Protein AF-X0Z827-F1 (afdb_monomer)

Solvent-accessible surface area (backbone atoms only — not comparable to full-atom values): 6590 Å² total; per-residue (Å²): 111,68,68,62,52,49,37,68,73,44,45,94,75,48,80,57,46,68,51,66,68,37,52,84,89,44,48,65,54,41,63,70,49,48,51,53,52,35,45,76,68,76,35,46,71,81,48,78,36,68,59,48,59,75,82,73,36,48,31,45,48,56,50,28,63,78,66,75,49,82,85,88,65,68,76,91,52,32,81,43,72,42,73,34,78,71,90,81,93,66,62,77,76,64,49,58,66,55,61,74,73,54,77,72,65,91

Sequence (106 aa):
DEILFIKKQLKEHFLGVIINIIPRDEIEYIDENIIPYLNKNDIPVFGTVIENKLLSSISVKDLSTNLNGEVLCAHDFVDELVEAFMVGAMGQEQALRFFRRVANKI

Radius of gyration: 20.23 Å; Cα contacts (8 Å, |Δi|>4): 94; chains: 1; bounding box: 46×29×52 Å

Nearest PDB structures (foldseek):
  1usg-assembly1_A  TM=4.045E-01  e=3.597E+00  Escherichia coli

Mean predicted aligned error: 8.77 Å

Foldseek 3Di:
DVLVVVCVVCPVNQPADEAEAAEPVCPVVCVPPVCVVCVVVVHHHPYYYYDDLQVVWDFLQVVCVVVVHDDPDPPVRRRPTQSAEDDDPDDDVVVVVVVVPDDRYD

pLDDT: mean 85.74, std 12.43, range [55.97, 96.94]

Secondary structure (DSSP, 8-state):
-HHHHHHHHHGGG---EEEEEE-GGGHHHIIIIIHHHHHHTT--EEEEEE--TTTT-EEHHHHHHHHT----S-GGGTTSEESB-----S-HHHHHHHHTT-SSB-

InterPro domains:
  IPR028979 HPr(Ser) kinase/phosphorylase-like, N-terminal domain superfamily [G3DSA:3.40.1390.20] (51-106)

Organism: NCBI:txid412755

Structure (mmCIF, N/CA/C/O backbone):
data_AF-X0Z827-F1
#
_entry.id   AF-X0Z827-F1
#
loop_
_atom_site.group_PDB
_atom_site.id
_atom_site.type_symbol
_atom_site.label_atom_id
_atom_site.label_alt_id
_atom_site.label_comp_id
_atom_site.label_asym_id
_atom_site.label_entity_id
_atom_site.label_seq_id
_atom_site.pdbx_PDB_ins_code
_atom_site.Cartn_x
_atom_site.Cartn_y
_atom_site.Cartn_z
_atom_site.occupancy
_atom_site.B_iso_or_equiv
_atom_site.auth_seq_id
_atom_site.auth_comp_id
_atom_site.auth_asym_id
_atom_site.auth_atom_id
_atom_site.pdbx_PDB_model_num
ATOM 1 N N . ASP A 1 1 ? 1.345 4.317 14.920 1.00 78.38 1 ASP A N 1
ATOM 2 C CA . ASP A 1 1 ? 0.921 5.432 15.800 1.00 78.38 1 ASP A CA 1
ATOM 3 C C . ASP A 1 1 ? -0.056 6.422 15.181 1.00 78.38 1 ASP A C 1
ATOM 5 O O . ASP A 1 1 ? -1.002 6.802 15.865 1.00 78.38 1 ASP A O 1
ATOM 9 N N . GLU A 1 2 ? 0.099 6.817 13.914 1.00 90.94 2 GLU A N 1
ATOM 10 C CA . GLU A 1 2 ? -0.792 7.804 13.272 1.00 90.94 2 GLU A CA 1
ATOM 11 C C . GLU A 1 2 ? -2.281 7.442 13.356 1.00 90.94 2 GLU A C 1
ATOM 13 O O . GLU A 1 2 ? -3.100 8.289 13.703 1.00 90.94 2 GLU A O 1
ATOM 18 N N . ILE A 1 3 ? -2.635 6.169 13.145 1.00 92.62 3 ILE A N 1
ATOM 19 C CA . ILE A 1 3 ? -4.026 5.695 13.240 1.00 92.62 3 ILE A CA 1
ATOM 20 C C . ILE A 1 3 ? -4.612 5.952 14.638 1.00 92.62 3 ILE A C 1
ATOM 22 O O . ILE A 1 3 ? -5.744 6.417 14.767 1.00 92.62 3 ILE A O 1
ATOM 26 N N . LEU A 1 4 ? -3.837 5.709 15.701 1.00 92.19 4 LEU A N 1
ATOM 27 C CA . LEU A 1 4 ? -4.284 5.942 17.077 1.00 92.19 4 LEU A CA 1
ATOM 28 C C . LEU A 1 4 ? -4.434 7.442 17.361 1.00 92.19 4 LEU A C 1
ATOM 30 O O . LEU A 1 4 ? -5.348 7.847 18.082 1.00 92.19 4 LEU A O 1
ATOM 34 N N . PHE A 1 5 ? -3.551 8.271 16.800 1.00 94.00 5 PHE A N 1
ATOM 35 C CA . PHE A 1 5 ? -3.655 9.724 16.902 1.00 94.00 5 PHE A CA 1
ATOM 36 C C . PHE A 1 5 ? -4.912 10.248 16.193 1.00 94.00 5 PHE A C 1
ATOM 38 O O . PHE A 1 5 ? -5.693 10.982 16.800 1.00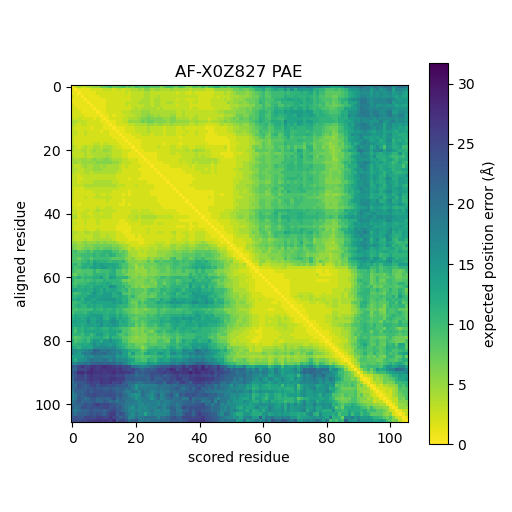 94.00 5 PHE A O 1
ATOM 45 N N . ILE A 1 6 ? -5.156 9.812 14.955 1.00 93.81 6 ILE A N 1
ATOM 46 C CA . ILE A 1 6 ? -6.345 10.168 14.168 1.00 93.81 6 ILE A CA 1
ATOM 47 C C . ILE A 1 6 ? -7.622 9.724 14.888 1.00 93.81 6 ILE A C 1
ATOM 49 O O . ILE A 1 6 ? -8.551 10.520 15.015 1.00 93.81 6 ILE A O 1
ATOM 53 N N . LYS A 1 7 ? -7.656 8.505 15.444 1.00 93.75 7 LYS A N 1
ATOM 54 C CA . LYS A 1 7 ? -8.789 8.028 16.252 1.00 93.75 7 LYS A CA 1
ATOM 55 C C . LYS A 1 7 ? -9.097 8.973 17.418 1.00 93.75 7 LYS A C 1
ATOM 57 O O . LYS A 1 7 ? -10.257 9.304 17.651 1.00 93.75 7 LYS A O 1
ATOM 62 N N . LYS A 1 8 ? -8.073 9.456 18.131 1.00 93.69 8 LYS A N 1
ATOM 63 C CA . LYS A 1 8 ? -8.255 10.425 19.230 1.00 93.69 8 LYS A CA 1
ATOM 64 C C . LYS A 1 8 ? -8.781 11.779 18.746 1.00 93.69 8 LYS A C 1
ATOM 66 O O . LYS A 1 8 ? -9.551 12.410 19.469 1.00 93.69 8 LYS A O 1
ATOM 71 N N . GLN A 1 9 ? -8.366 12.224 17.561 1.00 95.75 9 GLN A N 1
ATOM 72 C CA . GLN A 1 9 ? -8.822 13.485 16.967 1.00 95.75 9 GLN A CA 1
ATOM 73 C C . GLN A 1 9 ? -10.279 13.398 16.494 1.00 95.75 9 GLN A C 1
ATOM 75 O O . GLN A 1 9 ? -11.078 14.279 16.801 1.00 95.75 9 GLN A O 1
ATOM 80 N N . LEU A 1 10 ? -10.629 12.323 15.786 1.00 95.00 10 LEU A N 1
ATOM 81 C CA . LEU A 1 10 ? -11.932 12.154 15.142 1.00 95.00 10 LEU A CA 1
ATOM 82 C C . LEU A 1 10 ? -13.023 11.610 16.082 1.00 95.00 10 LEU A C 1
ATOM 84 O O . LEU A 1 10 ? -14.201 11.855 15.830 1.00 95.00 10 LEU A O 1
ATOM 88 N N . LYS A 1 11 ? -12.658 10.942 17.187 1.00 92.38 11 LYS A N 1
ATOM 89 C CA . LYS A 1 11 ? -13.587 10.430 18.216 1.00 92.38 11 LYS A CA 1
ATOM 90 C C . LYS A 1 11 ? -14.734 9.621 17.587 1.00 92.38 11 LYS A C 1
ATOM 92 O O . LYS A 1 11 ? -14.465 8.673 16.863 1.00 92.38 11 LYS A O 1
ATOM 97 N N . GLU A 1 12 ? -15.985 10.020 17.812 1.00 93.75 12 GLU A N 1
ATOM 98 C CA . GLU A 1 12 ? -17.198 9.380 17.278 1.00 93.75 12 GLU A CA 1
ATOM 99 C C . GLU A 1 12 ? -17.264 9.358 15.740 1.00 93.75 12 GLU A C 1
ATOM 101 O O . GLU A 1 12 ? -18.009 8.576 15.157 1.00 93.75 12 GLU A O 1
ATOM 106 N N . HIS A 1 13 ? -16.486 10.204 15.057 1.00 94.69 13 HIS A N 1
ATOM 107 C CA . HIS A 1 13 ? -16.404 10.221 13.593 1.00 94.69 13 HIS A CA 1
ATOM 108 C C . HIS A 1 13 ? -15.361 9.241 13.040 1.00 94.69 13 HIS A C 1
ATOM 110 O O . HIS A 1 13 ? -15.248 9.087 11.823 1.00 94.69 13 HIS A O 1
ATOM 116 N N . PHE A 1 14 ? -14.588 8.581 13.906 1.00 95.12 14 PHE A N 1
ATOM 117 C CA . PHE A 1 14 ? -13.660 7.537 13.500 1.00 95.12 14 PHE A CA 1
ATOM 118 C C . PHE A 1 14 ? -14.358 6.180 13.498 1.00 95.12 14 PHE A C 1
ATOM 120 O O . PHE A 1 14 ? -14.564 5.572 14.546 1.00 95.12 14 PHE A O 1
ATOM 127 N N . LEU A 1 15 ? -14.692 5.688 12.308 1.00 94.88 15 LEU A N 1
ATOM 128 C CA . LEU A 1 15 ? -15.375 4.402 12.165 1.00 94.88 15 LEU A CA 1
ATOM 129 C C . LEU A 1 15 ? -14.400 3.217 12.094 1.00 94.88 15 LEU A C 1
ATOM 131 O O . LEU A 1 15 ? -14.755 2.112 12.488 1.00 94.88 15 LEU A O 1
ATOM 135 N N . GLY A 1 16 ? -13.175 3.433 11.611 1.00 95.50 16 GLY A N 1
ATOM 136 C CA . GLY A 1 16 ? -12.196 2.373 11.389 1.00 95.50 16 GLY A CA 1
ATOM 137 C C . GLY A 1 16 ? -11.230 2.716 10.263 1.00 95.50 16 GLY A C 1
ATOM 138 O O . GLY A 1 16 ? -11.122 3.875 9.855 1.00 95.50 16 GLY A O 1
ATOM 139 N N . VAL A 1 17 ? -10.529 1.703 9.758 1.00 96.56 17 VAL A N 1
ATOM 140 C CA . VAL A 1 17 ? -9.529 1.849 8.691 1.00 96.56 17 VAL A CA 1
ATOM 141 C C . VAL A 1 17 ? -9.705 0.821 7.580 1.00 96.56 17 VAL A C 1
ATOM 143 O O . VAL A 1 17 ? -10.243 -0.265 7.786 1.00 96.56 17 VAL A O 1
ATOM 146 N N . ILE A 1 18 ? -9.189 1.165 6.405 1.00 96.38 18 ILE A N 1
ATOM 147 C CA . ILE A 1 18 ? -8.882 0.231 5.321 1.00 96.38 18 ILE A CA 1
ATOM 148 C C . ILE A 1 18 ? -7.373 0.298 5.119 1.00 96.38 18 ILE A C 1
ATOM 150 O O . ILE A 1 18 ? -6.814 1.394 5.048 1.00 96.38 18 ILE A O 1
ATOM 154 N N . ILE A 1 19 ? -6.719 -0.857 5.039 1.00 94.88 19 ILE A N 1
ATOM 155 C CA . ILE A 1 19 ? -5.281 -0.930 4.768 1.00 94.88 19 ILE A CA 1
ATOM 156 C C . ILE A 1 19 ? -5.112 -1.184 3.271 1.00 94.88 19 ILE A C 1
ATOM 158 O O . ILE A 1 19 ? -5.599 -2.186 2.756 1.00 94.88 19 ILE A O 1
ATOM 162 N N . ASN A 1 20 ? -4.468 -0.257 2.568 1.00 92.62 20 ASN A N 1
ATOM 163 C CA . ASN A 1 20 ? -4.316 -0.293 1.115 1.00 92.62 20 ASN A CA 1
ATOM 164 C C . ASN A 1 20 ? -2.843 -0.436 0.714 1.00 92.62 20 ASN A C 1
ATOM 166 O O . ASN A 1 20 ? -1.968 -0.040 1.479 1.00 92.62 20 ASN A O 1
ATOM 170 N N . ILE A 1 21 ? -2.597 -0.936 -0.501 1.00 92.06 21 ILE A N 1
ATOM 171 C CA . ILE A 1 21 ? -1.260 -1.119 -1.092 1.00 92.06 21 ILE A CA 1
ATOM 172 C C . ILE A 1 21 ? -0.408 -2.047 -0.213 1.00 92.06 21 ILE A C 1
ATOM 174 O O . ILE A 1 21 ? 0.712 -1.727 0.162 1.00 92.06 21 ILE A O 1
ATOM 178 N N . ILE A 1 22 ? -0.963 -3.204 0.155 1.00 93.56 22 ILE A N 1
ATOM 179 C CA . ILE A 1 22 ? -0.225 -4.216 0.921 1.00 93.56 22 ILE A CA 1
ATOM 180 C C . ILE A 1 22 ? 0.655 -5.023 -0.044 1.00 93.56 22 ILE A C 1
ATOM 182 O O . ILE A 1 22 ? 0.102 -5.669 -0.945 1.00 93.56 22 ILE A O 1
ATOM 186 N N . PRO A 1 23 ? 1.991 -5.030 0.121 1.00 91.69 23 PRO A N 1
ATOM 187 C CA . PRO A 1 23 ? 2.865 -5.932 -0.621 1.00 91.69 23 PRO A CA 1
ATOM 188 C C . PRO A 1 23 ? 2.469 -7.392 -0.375 1.00 91.69 23 PRO A C 1
ATOM 190 O O . PRO A 1 23 ? 2.087 -7.769 0.732 1.00 91.69 23 PRO A O 1
ATOM 193 N N . ARG A 1 24 ? 2.534 -8.246 -1.405 1.00 89.75 24 ARG A N 1
ATOM 194 C CA . ARG A 1 24 ? 2.065 -9.646 -1.292 1.00 89.75 24 ARG A CA 1
ATOM 195 C C . ARG A 1 24 ? 2.787 -10.444 -0.209 1.00 89.75 24 ARG A C 1
ATOM 197 O O . ARG A 1 24 ? 2.185 -11.326 0.390 1.00 89.75 24 ARG A O 1
ATOM 204 N N . ASP A 1 25 ? 4.058 -10.152 0.002 1.00 93.69 25 ASP A N 1
ATOM 205 C CA . ASP A 1 25 ? 4.921 -10.756 1.012 1.00 93.69 25 ASP A CA 1
ATOM 206 C C . ASP A 1 25 ? 4.637 -10.259 2.437 1.00 93.69 25 ASP A C 1
ATOM 208 O O . ASP A 1 25 ? 5.044 -10.909 3.395 1.00 93.69 25 ASP A O 1
ATOM 212 N N . GLU A 1 26 ? 3.885 -9.168 2.596 1.00 94.81 26 GLU A N 1
ATOM 213 C CA . GLU A 1 26 ? 3.502 -8.627 3.904 1.00 94.81 26 GLU A CA 1
ATOM 214 C C . GLU A 1 26 ? 2.093 -9.041 4.354 1.00 94.81 26 GLU A C 1
ATOM 216 O O . GLU A 1 26 ? 1.721 -8.766 5.493 1.00 94.81 26 GLU A O 1
ATOM 221 N N . ILE A 1 27 ? 1.305 -9.721 3.508 1.00 93.88 27 ILE A N 1
ATOM 222 C CA . ILE A 1 27 ? -0.093 -10.086 3.818 1.00 93.88 27 ILE A CA 1
ATOM 223 C C . ILE A 1 27 ? -0.188 -10.864 5.133 1.00 93.88 27 ILE A C 1
ATOM 225 O O . ILE A 1 27 ? -0.979 -10.507 6.000 1.00 93.88 27 ILE A O 1
ATOM 229 N N . GLU A 1 28 ? 0.652 -11.885 5.307 1.00 95.88 28 GLU A N 1
ATOM 230 C CA . GLU A 1 28 ? 0.655 -12.716 6.516 1.00 95.88 28 GLU A CA 1
ATOM 231 C C . GLU A 1 28 ? 0.991 -11.884 7.762 1.00 95.88 28 GLU A C 1
ATOM 233 O O . GLU A 1 28 ? 0.319 -11.975 8.787 1.00 95.88 28 GLU A O 1
ATOM 238 N N . TYR A 1 29 ? 1.958 -10.968 7.657 1.00 96.19 29 TYR A N 1
ATOM 239 C CA . TYR A 1 29 ? 2.287 -10.057 8.749 1.00 96.19 29 TYR A CA 1
ATOM 240 C C . TYR A 1 29 ? 1.120 -9.119 9.095 1.00 96.19 29 TYR A C 1
ATOM 242 O O . TYR A 1 29 ? 0.827 -8.909 10.278 1.00 96.19 29 TYR A O 1
ATOM 250 N N . ILE A 1 30 ? 0.436 -8.573 8.084 1.00 95.81 30 ILE A N 1
ATOM 251 C CA . ILE A 1 30 ? -0.740 -7.7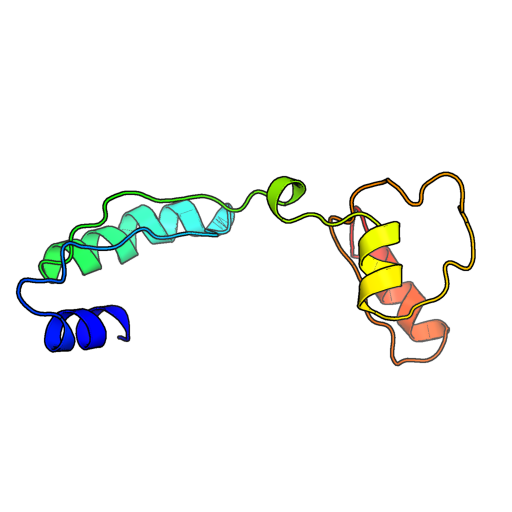15 8.271 1.00 95.81 30 ILE A CA 1
ATOM 252 C C . ILE A 1 30 ? -1.855 -8.482 8.988 1.00 95.81 30 ILE A C 1
ATOM 254 O O . ILE A 1 30 ? -2.386 -7.984 9.987 1.00 95.81 30 ILE A O 1
ATOM 258 N N . ASP A 1 31 ? -2.169 -9.685 8.516 1.00 95.00 31 ASP A N 1
ATOM 259 C CA . ASP A 1 31 ? -3.271 -10.500 9.028 1.00 95.00 31 ASP A CA 1
ATOM 260 C C . ASP A 1 31 ? -3.002 -11.021 10.449 1.00 95.00 31 ASP A C 1
ATOM 262 O O . ASP A 1 31 ? -3.907 -11.017 11.287 1.00 95.00 31 ASP A O 1
AT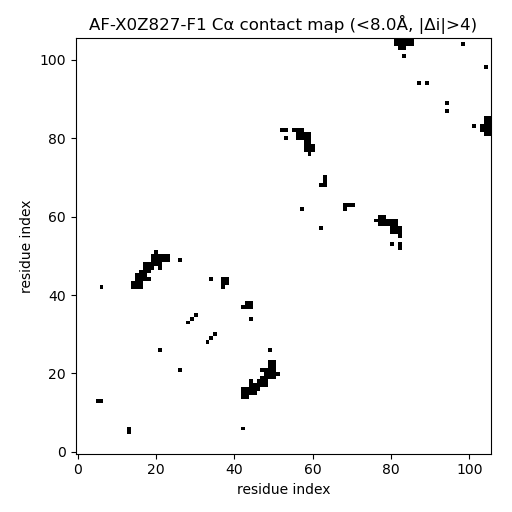OM 266 N N . GLU A 1 32 ? -1.763 -11.411 10.759 1.00 96.94 32 GLU A N 1
ATOM 267 C CA . GLU A 1 32 ? -1.417 -12.013 12.054 1.00 96.94 32 GLU A CA 1
ATOM 268 C C . GLU A 1 32 ? -0.995 -11.000 13.125 1.00 96.94 32 GLU A C 1
ATOM 270 O O . GLU A 1 32 ? -1.151 -11.265 14.320 1.00 96.94 32 GLU A O 1
ATOM 275 N N . ASN A 1 33 ? -0.472 -9.832 12.736 1.00 96.62 33 ASN A N 1
ATOM 276 C CA . ASN A 1 33 ? 0.090 -8.866 13.685 1.00 96.62 33 ASN A CA 1
ATOM 277 C C . ASN A 1 33 ? -0.677 -7.544 13.691 1.00 96.62 33 ASN A C 1
ATOM 279 O O . ASN A 1 33 ? -1.099 -7.075 14.752 1.00 96.62 33 ASN A O 1
ATOM 283 N N . ILE A 1 34 ? -0.884 -6.939 12.520 1.00 95.75 34 ILE A N 1
ATOM 284 C CA . ILE A 1 34 ? -1.410 -5.571 12.432 1.00 95.75 34 ILE A CA 1
ATOM 285 C C . ILE A 1 34 ? -2.917 -5.527 12.677 1.00 95.75 34 ILE A C 1
ATOM 287 O O . ILE A 1 34 ? -3.367 -4.754 13.528 1.00 95.75 34 ILE A O 1
ATOM 291 N N . ILE A 1 35 ? -3.704 -6.363 11.995 1.00 96.00 35 ILE A N 1
ATOM 292 C CA . ILE A 1 35 ? -5.161 -6.407 12.187 1.00 96.00 35 ILE A CA 1
ATOM 293 C C . ILE A 1 35 ? -5.516 -6.763 13.643 1.00 96.00 35 ILE A C 1
ATOM 295 O O . ILE A 1 35 ? -6.309 -6.031 14.249 1.00 96.00 35 ILE A O 1
ATOM 299 N N . PRO A 1 36 ? -4.919 -7.797 14.272 1.00 96.50 36 PRO A N 1
ATOM 300 C CA . PRO A 1 36 ? -5.199 -8.116 15.669 1.00 96.50 36 PRO A CA 1
ATOM 301 C C . PRO A 1 36 ? -4.798 -6.992 16.627 1.00 96.50 36 PRO A C 1
ATOM 303 O O . PRO A 1 36 ? -5.542 -6.693 17.565 1.00 96.50 36 PRO A O 1
ATOM 306 N N . TYR A 1 37 ? -3.664 -6.326 16.385 1.00 95.81 37 TYR A N 1
ATOM 307 C CA . TYR A 1 37 ? -3.245 -5.173 17.179 1.00 95.81 37 TYR A CA 1
ATOM 308 C C . TYR A 1 37 ? -4.249 -4.015 17.090 1.00 95.81 37 TYR A C 1
ATOM 310 O O . TYR A 1 37 ? -4.622 -3.450 18.121 1.00 95.81 37 TYR A O 1
ATOM 318 N N . LEU A 1 38 ? -4.715 -3.668 15.888 1.00 95.31 38 LEU A N 1
ATOM 319 C CA . LEU A 1 38 ? -5.695 -2.596 15.692 1.00 95.31 38 LEU A CA 1
ATOM 320 C C . LEU A 1 38 ? -7.034 -2.935 16.353 1.00 95.31 38 LEU A C 1
ATOM 322 O O . LEU A 1 38 ? -7.558 -2.121 17.117 1.00 95.31 38 LEU A O 1
ATOM 326 N N . ASN A 1 39 ? -7.522 -4.163 16.171 1.00 94.00 39 ASN A N 1
ATOM 327 C CA . ASN A 1 39 ? -8.751 -4.628 16.813 1.00 94.00 39 ASN A CA 1
ATOM 328 C C . ASN A 1 39 ? -8.649 -4.587 18.347 1.00 94.00 39 ASN A C 1
ATOM 330 O O . ASN A 1 39 ? -9.582 -4.139 19.008 1.00 94.00 39 ASN A O 1
ATOM 334 N N . LYS A 1 40 ? -7.498 -4.964 18.928 1.00 94.88 40 LYS A N 1
ATOM 335 C CA . LYS A 1 40 ? -7.247 -4.866 20.380 1.00 94.88 40 LYS A CA 1
ATOM 336 C C . LYS A 1 40 ? -7.257 -3.422 20.903 1.00 94.88 40 LYS A C 1
ATOM 338 O O . LYS A 1 40 ? -7.468 -3.208 22.092 1.00 94.88 40 LYS A O 1
ATOM 343 N N . ASN A 1 41 ? -7.022 -2.441 20.034 1.00 93.00 41 ASN A N 1
ATOM 344 C CA . ASN A 1 41 ? -7.085 -1.011 20.343 1.00 93.00 41 ASN A CA 1
ATOM 345 C C . ASN A 1 41 ? -8.432 -0.380 19.926 1.00 93.00 41 ASN A C 1
ATOM 347 O O . ASN A 1 41 ? -8.505 0.839 19.731 1.00 93.00 41 ASN A O 1
ATOM 351 N N . ASP A 1 42 ? -9.482 -1.192 19.758 1.00 93.62 42 ASP A N 1
ATOM 352 C CA . ASP A 1 42 ? -10.828 -0.808 19.309 1.00 93.62 42 ASP A CA 1
ATOM 353 C C . ASP A 1 42 ? -10.812 -0.017 17.988 1.00 93.62 42 ASP A C 1
ATOM 355 O O . ASP A 1 42 ? -11.498 1.000 17.842 1.00 93.62 42 ASP A O 1
ATOM 359 N N . ILE A 1 43 ? -9.943 -0.399 17.052 1.00 95.75 43 ILE A N 1
ATOM 360 C CA . ILE A 1 43 ? -9.888 0.155 15.695 1.00 95.75 43 ILE A CA 1
ATOM 361 C C . ILE A 1 43 ? -10.362 -0.938 14.733 1.00 95.75 43 ILE A C 1
ATOM 363 O O . ILE A 1 43 ? -9.585 -1.847 14.437 1.00 95.75 43 ILE A O 1
ATOM 367 N N . PRO A 1 44 ? -11.607 -0.862 14.231 1.00 95.25 44 PRO A N 1
ATOM 368 C CA . PRO A 1 44 ? -12.099 -1.798 13.231 1.00 95.25 44 PRO A CA 1
ATOM 369 C C . PRO A 1 44 ? -11.303 -1.682 11.931 1.00 95.25 44 PRO A C 1
ATOM 371 O O . PRO A 1 44 ? -11.095 -0.579 11.417 1.00 95.25 44 PRO A O 1
ATOM 374 N N . VAL A 1 45 ? -10.894 -2.821 11.376 1.00 96.62 45 VAL A N 1
ATOM 375 C CA . VAL A 1 45 ? -10.349 -2.904 10.016 1.00 96.62 45 VAL A CA 1
ATOM 376 C C . VAL A 1 45 ? -11.462 -3.389 9.092 1.00 96.62 45 VAL A C 1
ATOM 378 O O . VAL A 1 45 ? -11.924 -4.519 9.216 1.00 96.62 45 VAL A O 1
ATOM 381 N N . PHE A 1 46 ? -11.912 -2.533 8.175 1.00 96.31 46 PHE A N 1
ATOM 382 C CA . PHE A 1 46 ? -13.002 -2.856 7.247 1.00 96.31 46 PHE A CA 1
ATOM 383 C C . PHE A 1 46 ? -12.556 -3.720 6.070 1.00 96.31 46 PHE A C 1
ATOM 385 O O . PHE A 1 46 ? -13.384 -4.362 5.427 1.00 96.31 46 PHE A O 1
ATOM 392 N N . GLY A 1 47 ? -11.258 -3.733 5.779 1.00 94.12 47 GLY A N 1
ATOM 393 C CA . GLY A 1 47 ? -10.692 -4.558 4.729 1.00 94.12 47 GLY A CA 1
ATOM 394 C C . GL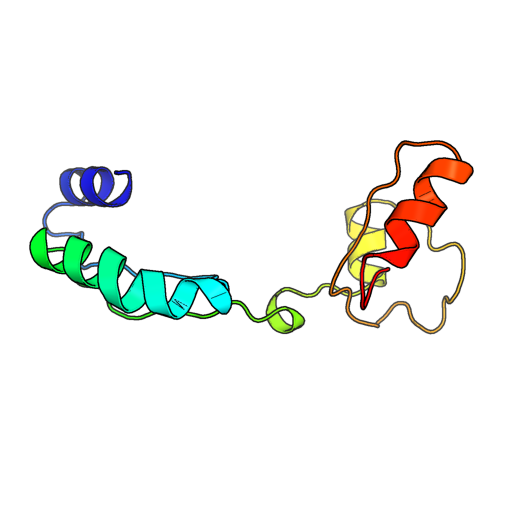Y A 1 47 ? -9.231 -4.243 4.453 1.00 94.12 47 GLY A C 1
ATOM 395 O O . GLY A 1 47 ? -8.680 -3.237 4.915 1.00 94.12 47 GLY A O 1
ATOM 396 N N . THR A 1 48 ? -8.632 -5.126 3.667 1.00 94.75 48 THR A N 1
ATOM 397 C CA . THR A 1 48 ? -7.264 -5.044 3.171 1.00 94.75 48 THR A CA 1
ATOM 398 C C . THR A 1 48 ? -7.277 -5.063 1.646 1.00 94.75 48 THR A C 1
ATOM 400 O O . THR A 1 48 ? -8.075 -5.766 1.023 1.00 94.75 48 THR A O 1
ATOM 403 N N . VAL A 1 49 ? -6.410 -4.262 1.028 1.00 94.12 49 VAL A N 1
ATOM 404 C CA . VAL A 1 49 ? -6.248 -4.201 -0.427 1.00 94.12 49 VAL A CA 1
ATOM 405 C C . VAL A 1 49 ? -4.783 -4.442 -0.760 1.00 94.12 49 VAL A C 1
ATOM 407 O O . VAL A 1 49 ? -3.901 -3.666 -0.389 1.00 94.12 49 VAL A O 1
ATOM 410 N N . ILE A 1 50 ? -4.538 -5.550 -1.454 1.00 92.12 50 ILE A N 1
ATOM 411 C CA . ILE A 1 50 ? -3.209 -5.961 -1.906 1.00 92.12 50 ILE A CA 1
ATOM 412 C C . ILE A 1 50 ? -2.782 -5.065 -3.067 1.00 92.12 50 ILE A C 1
ATOM 414 O O . ILE A 1 50 ? -3.588 -4.733 -3.940 1.00 92.12 50 ILE A O 1
ATOM 418 N N . GLU A 1 51 ? -1.503 -4.711 -3.096 1.00 89.88 51 GLU A N 1
ATOM 419 C CA . GLU A 1 51 ? -0.907 -4.013 -4.223 1.00 89.88 51 GLU A CA 1
ATOM 420 C C . GLU A 1 51 ? -1.104 -4.802 -5.532 1.00 89.88 51 GLU A C 1
ATOM 422 O O . GLU A 1 51 ? -0.833 -6.005 -5.636 1.00 89.88 51 GLU A O 1
ATOM 427 N N . ASN A 1 52 ? -1.537 -4.092 -6.572 1.00 85.06 52 ASN A N 1
ATOM 428 C CA . ASN A 1 52 ? -1.567 -4.602 -7.931 1.00 85.06 52 ASN A CA 1
ATOM 429 C C . ASN A 1 52 ? -0.779 -3.657 -8.837 1.00 85.06 52 ASN A C 1
ATOM 431 O O . ASN A 1 52 ? -1.244 -2.566 -9.155 1.00 85.06 52 ASN A O 1
ATOM 435 N N . LYS A 1 53 ? 0.396 -4.111 -9.283 1.00 78.62 53 LYS A N 1
ATOM 436 C CA . LYS A 1 53 ? 1.306 -3.318 -10.118 1.00 78.62 53 LYS A CA 1
ATOM 437 C C . LYS A 1 53 ? 0.649 -2.804 -11.394 1.00 78.62 53 LYS A C 1
ATOM 439 O O . LYS A 1 53 ? 0.899 -1.663 -11.756 1.00 78.62 53 LYS A O 1
ATOM 444 N N . LEU A 1 54 ? -0.244 -3.583 -12.010 1.00 78.25 54 LEU A N 1
ATOM 445 C CA . LEU A 1 54 ? -0.980 -3.156 -13.204 1.00 78.25 54 LEU A CA 1
ATOM 446 C C . LEU A 1 54 ? -1.929 -1.992 -12.906 1.00 78.25 54 LEU A C 1
ATOM 448 O O . LEU A 1 54 ? -2.014 -1.056 -13.691 1.00 78.25 54 LEU A O 1
ATOM 452 N N . LEU A 1 55 ? -2.612 -2.017 -11.757 1.00 78.94 55 LEU A N 1
ATOM 453 C CA . LEU A 1 55 ? -3.493 -0.916 -11.343 1.00 78.94 55 LEU A CA 1
ATOM 454 C C . LEU A 1 55 ? -2.708 0.344 -10.954 1.00 78.94 55 LEU A C 1
ATOM 456 O O . LEU A 1 55 ? -3.250 1.442 -11.033 1.00 78.94 55 LEU A O 1
ATOM 460 N N . SER A 1 56 ? -1.447 0.180 -10.553 1.00 74.69 56 SER A N 1
ATOM 461 C CA . SER A 1 56 ? -0.517 1.271 -10.247 1.00 74.69 56 SER A CA 1
ATOM 462 C C . SER A 1 56 ? 0.326 1.712 -11.453 1.00 74.69 56 SER A C 1
ATOM 464 O O . SER A 1 56 ? 1.179 2.585 -11.302 1.00 74.69 56 SER A O 1
ATOM 466 N N . SER A 1 57 ? 0.139 1.102 -12.628 1.00 83.75 57 SER A N 1
ATOM 467 C CA . SER A 1 57 ? 0.942 1.392 -13.818 1.00 83.75 57 SER A CA 1
ATOM 468 C C . SER A 1 57 ? 0.472 2.659 -14.530 1.00 83.75 57 SER A C 1
ATOM 470 O O . SER A 1 57 ? -0.713 2.985 -14.546 1.00 83.75 57 SER A O 1
ATOM 472 N N . ILE A 1 58 ? 1.408 3.338 -15.187 1.00 88.31 58 ILE A N 1
ATOM 473 C CA . ILE A 1 58 ? 1.170 4.497 -16.056 1.00 88.31 58 ILE A CA 1
ATOM 474 C C . ILE A 1 58 ? 1.732 4.193 -17.447 1.00 88.31 58 ILE A C 1
ATOM 476 O O . ILE A 1 58 ? 2.703 3.447 -17.548 1.00 88.31 58 ILE A O 1
ATOM 480 N N . SER A 1 59 ? 1.147 4.731 -18.520 1.00 91.50 59 SER A N 1
ATOM 481 C CA . SER A 1 59 ? 1.715 4.535 -19.859 1.00 91.50 59 SER A CA 1
ATOM 482 C C . SER A 1 59 ? 3.064 5.253 -20.004 1.00 91.50 59 SER A C 1
ATOM 484 O O . SER A 1 59 ? 3.311 6.270 -19.345 1.00 91.50 59 SER A O 1
ATOM 486 N N . VAL A 1 60 ? 3.941 4.771 -20.891 1.00 91.50 60 VAL A N 1
ATOM 487 C CA . VAL A 1 60 ? 5.206 5.465 -21.218 1.00 91.50 60 VAL A CA 1
ATOM 488 C C . VAL A 1 60 ? 4.939 6.899 -21.694 1.00 91.50 60 VAL A C 1
ATOM 490 O O . VAL A 1 60 ? 5.666 7.829 -21.337 1.00 91.50 60 VAL A O 1
ATOM 493 N N . LYS A 1 61 ? 3.863 7.094 -22.457 1.00 92.75 61 LYS A N 1
ATOM 494 C CA . LYS A 1 61 ? 3.399 8.391 -22.952 1.00 92.75 61 LYS A CA 1
ATOM 495 C C . LYS A 1 61 ? 3.023 9.348 -21.829 1.00 92.75 61 LYS A C 1
ATOM 497 O O . LYS A 1 61 ? 3.484 10.493 -21.819 1.00 92.75 61 LYS A O 1
ATOM 502 N N . ASP A 1 62 ? 2.196 8.899 -20.890 1.00 90.88 62 ASP A N 1
ATOM 503 C CA . ASP A 1 62 ? 1.789 9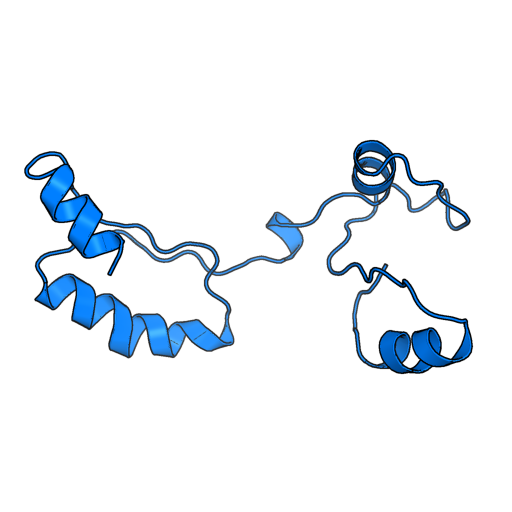.726 -19.756 1.00 90.88 62 ASP A CA 1
ATOM 504 C C . ASP A 1 62 ? 2.997 10.027 -18.866 1.00 90.88 62 ASP A C 1
ATOM 506 O O . ASP A 1 62 ? 3.157 11.158 -18.411 1.00 90.88 62 ASP A O 1
ATOM 510 N N . LEU A 1 63 ? 3.898 9.061 -18.671 1.00 90.25 63 LEU A N 1
ATOM 511 C CA . LEU A 1 63 ? 5.132 9.257 -17.913 1.00 90.25 63 LEU A CA 1
ATOM 512 C C . LEU A 1 63 ? 6.046 10.313 -18.563 1.00 90.25 63 LEU A C 1
ATOM 514 O O . LEU A 1 63 ? 6.465 11.253 -17.887 1.00 90.25 63 LEU A O 1
ATOM 518 N N . SER A 1 64 ? 6.297 10.222 -19.873 1.00 91.12 64 SER A N 1
ATOM 519 C CA . SER A 1 64 ? 7.053 11.228 -20.642 1.00 91.12 64 SER A CA 1
ATOM 520 C C . SER A 1 64 ? 6.396 12.611 -20.566 1.00 91.12 64 SER A C 1
ATOM 522 O O . SER A 1 64 ? 7.083 13.602 -20.314 1.00 91.12 64 SER A O 1
ATOM 524 N N . THR A 1 65 ? 5.068 12.678 -20.693 1.00 92.50 65 THR A N 1
ATOM 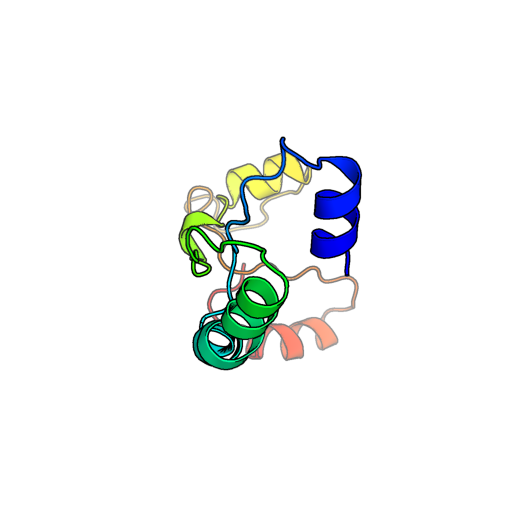525 C CA . THR A 1 65 ? 4.307 13.934 -20.624 1.00 92.50 65 THR A CA 1
ATOM 526 C C . THR A 1 65 ? 4.412 14.586 -19.243 1.00 92.50 65 THR A C 1
ATOM 528 O O . THR A 1 65 ? 4.690 15.780 -19.151 1.00 92.50 65 THR A O 1
ATOM 531 N N . ASN A 1 66 ? 4.237 13.811 -18.168 1.00 90.44 66 ASN A N 1
ATOM 532 C CA . ASN A 1 66 ? 4.284 14.313 -16.791 1.00 90.44 66 ASN A CA 1
ATOM 533 C C . ASN A 1 66 ? 5.702 14.698 -16.340 1.00 90.44 66 ASN A C 1
ATOM 535 O O . ASN A 1 66 ? 5.852 15.574 -15.491 1.00 90.44 66 ASN A O 1
ATOM 539 N N . LEU A 1 67 ? 6.739 14.059 -16.892 1.00 88.56 67 LEU A N 1
ATOM 540 C CA . LEU A 1 67 ? 8.141 14.351 -16.570 1.00 88.56 67 LEU A CA 1
ATOM 541 C C . LEU A 1 67 ? 8.791 15.367 -17.521 1.00 88.56 67 LEU A C 1
ATOM 543 O O . LEU A 1 67 ? 9.968 15.678 -17.346 1.00 88.56 67 LEU A O 1
ATOM 547 N N . ASN A 1 68 ? 8.067 15.847 -18.540 1.00 89.50 68 ASN A N 1
ATOM 548 C CA . ASN A 1 68 ? 8.637 16.598 -19.665 1.00 89.50 68 ASN A CA 1
ATOM 549 C C . ASN A 1 68 ? 9.857 15.882 -20.292 1.00 89.50 68 ASN A C 1
ATOM 551 O O . ASN A 1 68 ? 10.833 16.519 -20.687 1.00 89.50 68 ASN A O 1
ATOM 555 N N . GLY A 1 69 ? 9.808 14.549 -20.343 1.00 88.50 69 GLY A N 1
ATOM 556 C CA . GLY A 1 69 ? 10.870 13.691 -20.863 1.00 88.50 69 GLY A CA 1
ATOM 557 C C . GLY A 1 69 ? 10.705 13.387 -22.351 1.00 88.50 69 GLY A C 1
ATOM 558 O O . GLY A 1 69 ? 9.595 13.405 -22.877 1.00 88.50 69 GLY A O 1
ATOM 559 N N . GLU A 1 70 ? 11.805 13.054 -23.021 1.00 91.50 70 GLU A N 1
ATOM 560 C CA . GLU A 1 70 ? 11.830 12.669 -24.436 1.00 91.50 70 GLU A CA 1
ATOM 561 C C . GLU A 1 70 ? 11.930 11.144 -24.585 1.00 91.50 70 GLU A C 1
ATOM 563 O O . GLU A 1 70 ? 12.774 10.498 -23.958 1.00 91.50 70 GLU A O 1
ATOM 568 N N . VAL A 1 71 ? 11.076 10.563 -25.431 1.00 91.25 71 VAL A N 1
ATOM 569 C CA . VAL A 1 71 ? 11.152 9.144 -25.803 1.00 91.25 71 VAL A CA 1
ATOM 570 C C . VAL A 1 71 ? 12.226 8.987 -26.880 1.00 91.25 71 VAL A C 1
ATOM 572 O O . VAL A 1 71 ? 12.084 9.505 -27.979 1.00 91.25 71 VAL A O 1
ATOM 575 N N . LEU A 1 72 ? 13.314 8.275 -26.574 1.00 90.69 72 LEU A N 1
ATOM 576 C CA . LEU A 1 72 ? 14.457 8.150 -27.493 1.00 90.69 72 LEU A CA 1
ATOM 577 C C . LEU A 1 72 ? 14.276 7.054 -28.556 1.00 90.69 72 LEU A C 1
ATOM 579 O O . LEU A 1 72 ? 14.898 7.097 -29.617 1.00 90.69 72 LEU A O 1
ATOM 583 N N . CYS A 1 73 ? 13.472 6.030 -28.269 1.00 89.44 73 CYS A N 1
ATOM 584 C CA . CYS A 1 73 ? 13.261 4.882 -29.147 1.00 89.44 73 CYS A CA 1
ATOM 585 C C . CYS A 1 73 ? 11.925 4.189 -28.848 1.00 89.44 73 CYS A C 1
ATOM 587 O O . CYS A 1 73 ? 11.240 4.547 -27.897 1.00 89.44 73 CYS A O 1
ATOM 589 N N . ALA A 1 74 ? 11.566 3.190 -29.664 1.00 89.06 74 ALA A N 1
ATOM 590 C CA . ALA A 1 74 ? 10.354 2.385 -29.476 1.00 89.06 74 ALA A CA 1
ATOM 591 C C . ALA A 1 74 ? 9.058 3.225 -29.417 1.00 89.06 74 ALA A C 1
ATOM 593 O O . ALA A 1 74 ? 8.153 2.938 -28.642 1.00 89.06 74 ALA A O 1
ATOM 594 N N . HIS A 1 75 ? 8.965 4.249 -30.275 1.00 91.12 75 HIS A N 1
ATOM 595 C CA . HIS A 1 75 ? 7.819 5.163 -30.365 1.00 91.12 75 HIS A CA 1
ATOM 596 C C . HIS A 1 75 ? 6.473 4.452 -30.593 1.00 91.12 75 HIS A C 1
ATOM 598 O O . HIS A 1 75 ? 5.438 4.980 -30.204 1.00 91.12 75 HIS A O 1
ATOM 604 N N . ASP A 1 76 ? 6.485 3.248 -31.170 1.00 94.19 76 ASP A N 1
ATOM 605 C CA . ASP A 1 76 ? 5.283 2.435 -31.397 1.00 94.19 76 ASP A CA 1
ATOM 606 C C . ASP A 1 76 ? 4.715 1.806 -30.108 1.00 94.19 76 ASP A C 1
ATOM 608 O O . ASP A 1 76 ? 3.596 1.304 -30.114 1.00 94.19 76 ASP A O 1
ATOM 612 N N . PHE A 1 77 ? 5.463 1.837 -28.998 1.00 90.69 77 PHE A N 1
ATOM 613 C CA . PHE A 1 77 ? 5.110 1.202 -27.720 1.00 90.69 77 PHE A CA 1
ATOM 614 C C . PHE A 1 77 ? 4.809 2.217 -26.608 1.00 90.69 77 PHE A C 1
ATOM 616 O O . PHE A 1 77 ? 4.821 1.879 -25.428 1.00 90.69 77 PHE A O 1
ATOM 623 N N . VAL A 1 78 ? 4.557 3.483 -26.950 1.00 91.88 78 VAL A N 1
ATOM 624 C CA . VAL A 1 78 ? 4.359 4.542 -25.943 1.00 91.88 78 VAL A CA 1
ATOM 625 C C . VAL A 1 78 ? 3.081 4.376 -25.114 1.00 91.88 78 VAL A C 1
ATOM 627 O O . VAL A 1 78 ? 2.996 4.915 -24.013 1.00 91.88 78 VAL A O 1
ATOM 630 N N . ASP A 1 79 ? 2.103 3.623 -25.612 1.00 92.38 79 ASP A N 1
ATOM 631 C CA . ASP A 1 79 ? 0.862 3.334 -24.888 1.00 92.38 79 ASP A CA 1
ATOM 632 C C . ASP A 1 79 ? 0.990 2.108 -23.952 1.00 92.38 79 ASP A C 1
ATOM 634 O O . ASP A 1 79 ? 0.050 1.792 -23.222 1.00 92.38 79 ASP A O 1
ATOM 638 N N . GLU A 1 80 ? 2.149 1.434 -23.926 1.00 90.69 80 GLU A N 1
ATOM 639 C CA . GLU A 1 80 ? 2.416 0.316 -23.012 1.00 90.69 80 GLU A CA 1
ATOM 640 C C . GLU A 1 80 ? 2.571 0.781 -21.558 1.00 90.69 80 GLU A C 1
ATOM 642 O O . GLU A 1 80 ? 3.055 1.883 -21.273 1.00 90.69 80 GLU A O 1
ATOM 647 N N . LEU A 1 81 ? 2.174 -0.090 -20.628 1.00 89.19 81 LEU A N 1
ATOM 648 C CA . LEU A 1 81 ? 2.190 0.181 -19.193 1.00 89.19 81 LEU A CA 1
ATOM 649 C C . LEU A 1 81 ? 3.586 0.003 -18.581 1.00 89.19 81 LEU A C 1
ATOM 651 O O . LEU A 1 81 ? 4.271 -0.997 -18.797 1.00 89.19 81 LEU A O 1
ATOM 655 N N . VAL A 1 82 ? 3.976 0.967 -17.750 1.00 84.62 82 VAL A N 1
ATOM 656 C CA . VAL A 1 82 ? 5.218 0.962 -16.976 1.00 84.62 82 VAL A CA 1
ATOM 657 C C . VAL A 1 82 ? 4.966 0.299 -15.621 1.00 84.62 82 VAL A C 1
ATOM 659 O O . VAL A 1 82 ? 4.309 0.880 -14.758 1.00 84.62 82 VAL A O 1
ATOM 662 N N . GLU A 1 83 ? 5.532 -0.892 -15.404 1.00 76.44 83 GLU A N 1
ATOM 663 C CA . GLU A 1 83 ? 5.484 -1.576 -14.098 1.00 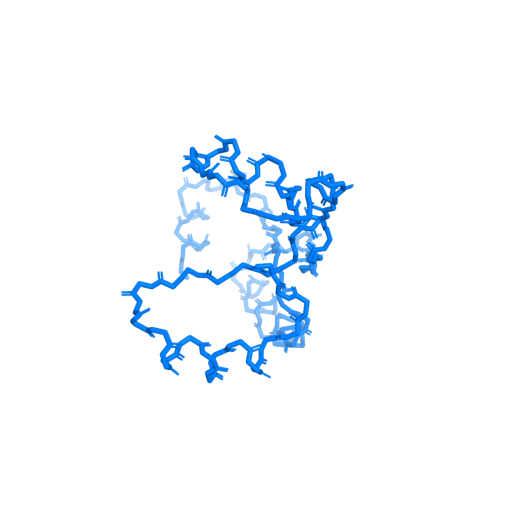76.44 83 GLU A CA 1
ATOM 664 C C . GLU A 1 83 ? 6.658 -1.199 -13.178 1.00 76.44 83 GLU A C 1
ATOM 666 O O . GLU A 1 83 ? 6.529 -1.217 -11.953 1.00 76.44 83 GLU A O 1
ATOM 671 N N . ALA A 1 84 ? 7.820 -0.880 -13.753 1.00 69.38 84 ALA A N 1
ATOM 672 C CA . ALA A 1 84 ? 9.004 -0.437 -13.028 1.00 69.38 84 ALA A CA 1
ATOM 673 C C . ALA A 1 84 ? 9.799 0.559 -13.880 1.00 69.38 84 ALA A C 1
ATOM 675 O O . ALA A 1 84 ? 10.085 0.287 -15.044 1.00 69.38 84 ALA A O 1
ATOM 676 N N . PHE A 1 85 ? 10.200 1.682 -13.284 1.00 74.06 85 PHE A N 1
ATOM 677 C CA . PHE A 1 85 ? 11.084 2.668 -13.908 1.00 74.06 85 PHE A CA 1
ATOM 678 C C . PHE A 1 85 ? 12.368 2.801 -13.086 1.00 74.06 85 PHE A C 1
ATOM 680 O O . PHE A 1 85 ? 12.344 2.687 -11.857 1.00 74.06 85 PHE A O 1
ATOM 687 N N . MET A 1 86 ? 13.503 3.045 -13.739 1.00 73.75 86 MET A N 1
ATOM 688 C CA . MET A 1 86 ? 14.750 3.368 -13.035 1.00 73.75 86 MET A CA 1
ATOM 689 C C . MET A 1 86 ? 15.215 4.765 -13.411 1.00 73.75 86 MET A C 1
ATOM 691 O O . MET A 1 86 ? 15.343 5.105 -14.583 1.00 73.75 86 MET A O 1
ATOM 695 N N . VAL A 1 87 ? 15.559 5.555 -12.401 1.00 73.19 87 VAL A N 1
ATOM 696 C CA . VAL A 1 87 ? 16.157 6.874 -12.603 1.00 73.19 87 VAL A CA 1
ATOM 697 C C . VAL A 1 87 ? 17.672 6.733 -12.526 1.00 73.19 87 VAL A C 1
ATOM 699 O O . VAL A 1 87 ? 18.240 6.500 -11.459 1.00 73.19 87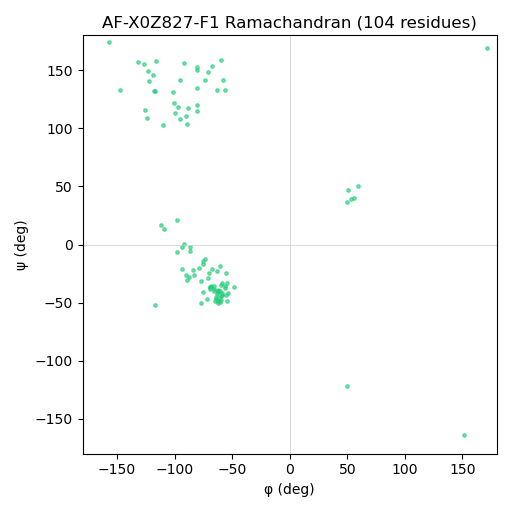 VAL A O 1
ATOM 702 N N . GLY A 1 88 ? 18.340 6.843 -13.672 1.00 70.38 88 GLY A N 1
ATOM 703 C CA . GLY A 1 88 ? 19.797 6.863 -13.744 1.00 70.38 88 GLY A CA 1
ATOM 704 C C . GLY A 1 88 ? 20.341 8.283 -13.606 1.00 70.38 88 GLY A C 1
ATOM 705 O O . GLY A 1 88 ? 20.103 9.115 -14.470 1.00 70.38 88 GLY A O 1
ATOM 706 N N . ALA A 1 89 ? 21.126 8.547 -12.560 1.00 65.88 89 ALA A N 1
ATOM 707 C CA . ALA A 1 89 ? 21.911 9.782 -12.404 1.00 65.88 89 ALA A CA 1
ATOM 708 C C . ALA A 1 89 ? 23.432 9.544 -12.564 1.00 65.88 89 ALA A C 1
ATOM 710 O O . ALA A 1 89 ? 24.246 10.379 -12.176 1.00 65.88 89 ALA A O 1
ATOM 711 N N . MET A 1 90 ? 23.834 8.373 -13.076 1.00 57.25 90 MET A N 1
ATOM 712 C CA . MET A 1 90 ? 25.216 7.871 -13.060 1.00 57.25 90 MET A CA 1
ATOM 713 C C . MET A 1 90 ? 25.707 7.483 -14.463 1.00 57.25 90 MET A C 1
ATOM 715 O O . MET A 1 90 ? 24.913 7.142 -15.335 1.00 57.25 90 MET A O 1
ATOM 719 N N . GLY A 1 91 ? 27.031 7.502 -14.667 1.00 61.81 91 GLY A N 1
ATOM 720 C CA . GLY A 1 91 ? 27.679 7.143 -15.934 1.00 61.81 91 GLY A CA 1
ATOM 721 C C . GLY A 1 91 ? 27.413 5.703 -16.410 1.00 61.81 91 GLY A C 1
ATOM 722 O O . GLY A 1 91 ? 27.090 4.809 -15.625 1.00 61.81 91 GLY A O 1
ATOM 723 N N . GLN A 1 92 ? 27.601 5.491 -17.716 1.00 58.09 92 GLN A N 1
ATOM 724 C CA . GLN A 1 92 ? 27.162 4.331 -18.510 1.00 58.09 92 GLN A CA 1
ATOM 725 C C . GLN A 1 92 ? 27.483 2.942 -17.908 1.00 58.09 92 GLN A C 1
ATOM 727 O O . GLN A 1 92 ? 26.663 2.027 -17.995 1.00 58.09 92 GLN A O 1
ATOM 732 N N . GLU A 1 93 ? 28.639 2.771 -17.257 1.00 59.81 93 GLU A N 1
ATOM 733 C CA . GLU A 1 93 ? 29.059 1.486 -16.667 1.00 59.81 93 GLU A CA 1
ATOM 734 C C . GLU A 1 93 ? 28.223 1.051 -15.454 1.00 59.81 93 GLU A C 1
ATOM 736 O O . GLU A 1 93 ? 27.977 -0.145 -15.266 1.00 59.81 93 GLU A O 1
ATOM 741 N N . GLN A 1 94 ? 27.772 1.995 -14.621 1.00 58.19 94 GLN A N 1
ATOM 742 C CA . GLN A 1 94 ? 27.034 1.658 -13.399 1.00 58.19 94 GLN A CA 1
ATOM 743 C C . GLN A 1 94 ? 25.582 1.277 -13.708 1.00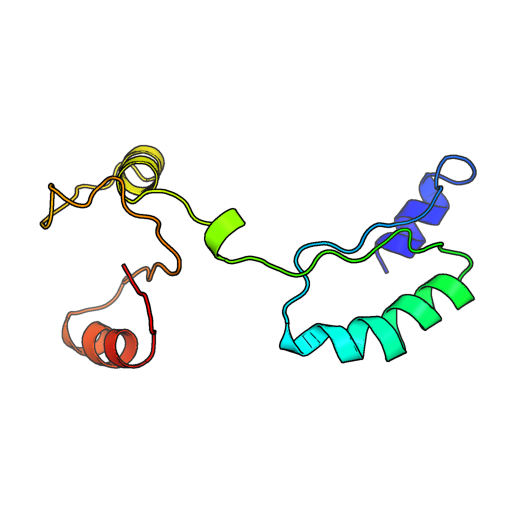 58.19 94 GLN A C 1
ATOM 745 O O . GLN A 1 94 ? 25.031 0.378 -13.070 1.00 58.19 94 GLN A O 1
ATOM 750 N N . ALA A 1 95 ? 25.000 1.866 -14.755 1.00 61.88 95 ALA A N 1
ATOM 751 C CA . ALA A 1 95 ? 23.634 1.582 -15.180 1.00 61.88 95 ALA A CA 1
ATOM 752 C C . ALA A 1 95 ? 23.446 0.110 -15.607 1.00 61.88 95 ALA A C 1
ATOM 754 O O . ALA A 1 95 ? 22.471 -0.532 -15.219 1.00 61.88 95 ALA A O 1
ATOM 755 N N . LEU A 1 96 ? 24.419 -0.478 -16.320 1.00 66.06 96 LEU A N 1
ATOM 756 C CA . LEU A 1 96 ? 24.361 -1.868 -16.809 1.00 66.06 96 LEU A CA 1
ATOM 757 C C . LEU A 1 96 ? 24.221 -2.917 -15.695 1.00 66.06 96 LEU A C 1
ATOM 759 O O . LEU A 1 96 ? 23.537 -3.928 -15.883 1.00 66.06 96 LEU A O 1
ATOM 763 N N . ARG A 1 97 ? 24.843 -2.692 -14.530 1.00 64.75 97 ARG A N 1
ATOM 764 C CA . ARG A 1 97 ? 24.719 -3.606 -13.380 1.00 64.75 97 ARG A CA 1
ATOM 765 C C . ARG A 1 97 ? 23.315 -3.572 -12.774 1.00 64.75 97 ARG A C 1
ATOM 767 O O . ARG A 1 97 ? 22.810 -4.622 -12.381 1.00 64.75 97 ARG A O 1
ATOM 774 N N . PHE A 1 98 ? 22.683 -2.400 -12.736 1.00 59.94 98 PHE A N 1
ATOM 775 C CA . PHE A 1 98 ? 21.322 -2.224 -12.222 1.00 59.94 98 PHE A CA 1
ATOM 776 C C . PHE A 1 98 ? 20.262 -2.729 -13.209 1.00 59.94 98 PHE A C 1
ATOM 778 O O . PHE A 1 98 ? 19.368 -3.472 -12.803 1.00 59.94 98 PHE A O 1
ATOM 785 N N . PHE A 1 99 ? 20.431 -2.468 -14.512 1.00 66.56 99 PHE A N 1
ATOM 786 C CA . PHE A 1 99 ? 19.537 -2.970 -15.563 1.00 66.56 99 PHE A CA 1
ATOM 787 C C . PHE A 1 99 ? 19.370 -4.500 -15.528 1.00 66.56 99 PHE A C 1
ATOM 789 O O . PHE A 1 99 ? 18.299 -5.018 -15.833 1.00 66.56 99 PHE A O 1
ATOM 796 N N . ARG A 1 100 ? 20.402 -5.259 -15.145 1.00 67.81 100 ARG A N 1
ATOM 797 C CA . ARG A 1 100 ? 20.323 -6.731 -15.108 1.00 67.81 100 ARG A CA 1
ATOM 798 C C . ARG A 1 100 ? 19.529 -7.299 -13.926 1.00 67.81 100 ARG A C 1
ATOM 800 O O . ARG A 1 100 ? 19.165 -8.467 -13.987 1.00 67.81 100 ARG A O 1
ATOM 807 N N . ARG A 1 101 ? 19.273 -6.525 -12.864 1.00 65.62 101 ARG A N 1
ATOM 808 C CA . ARG A 1 101 ? 18.585 -7.017 -11.651 1.00 65.62 101 ARG A CA 1
ATOM 809 C C . ARG A 1 101 ? 17.074 -6.804 -11.652 1.00 65.62 101 ARG A C 1
ATOM 811 O O . ARG A 1 101 ? 16.387 -7.492 -10.908 1.00 65.62 101 ARG A O 1
ATOM 818 N N . VAL A 1 102 ? 16.567 -5.876 -12.458 1.00 61.59 102 VAL A N 1
ATOM 819 C CA . VAL A 1 102 ? 15.145 -5.512 -12.466 1.00 61.59 102 VAL A CA 1
ATOM 820 C C . VAL A 1 102 ? 14.449 -6.198 -13.648 1.00 61.59 102 VAL A C 1
ATOM 822 O O . VAL A 1 102 ? 14.862 -6.048 -14.802 1.00 61.59 102 VAL A O 1
ATOM 825 N N . ALA A 1 103 ? 13.422 -6.997 -13.359 1.00 59.97 103 ALA A N 1
ATOM 826 C CA . ALA A 1 103 ? 12.508 -7.538 -14.366 1.00 59.97 103 ALA A CA 1
ATOM 827 C C . ALA A 1 103 ? 11.454 -6.478 -14.738 1.00 59.97 103 ALA A C 1
ATOM 829 O O . ALA A 1 103 ? 11.151 -5.625 -13.910 1.00 59.97 103 ALA A O 1
ATOM 830 N N . ASN A 1 104 ? 10.915 -6.529 -15.962 1.00 59.19 104 ASN A N 1
ATOM 831 C CA . ASN A 1 104 ? 9.869 -5.615 -16.460 1.00 59.19 104 ASN A CA 1
ATOM 832 C C . ASN A 1 104 ? 10.181 -4.119 -16.251 1.00 59.19 104 ASN A C 1
ATOM 834 O O . ASN A 1 104 ? 9.357 -3.359 -15.753 1.00 59.19 104 ASN A O 1
ATOM 838 N N . LYS A 1 105 ? 11.406 -3.708 -16.597 1.00 62.81 105 LYS A N 1
ATOM 839 C CA . LYS A 1 105 ? 11.881 -2.326 -16.458 1.00 62.81 105 LYS A CA 1
ATOM 840 C C . LYS A 1 105 ? 11.710 -1.543 -17.759 1.00 62.81 105 LYS A C 1
ATOM 842 O O . LYS A 1 105 ? 11.992 -2.093 -18.829 1.00 62.81 105 LYS A O 1
ATOM 847 N N . ILE A 1 106 ? 11.341 -0.275 -17.625 1.00 55.97 106 ILE A N 1
ATOM 848 C CA . ILE A 1 106 ? 11.423 0.758 -18.665 1.00 55.97 106 ILE A CA 1
ATOM 849 C C . ILE A 1 106 ? 12.519 1.750 -18.269 1.00 55.97 106 ILE A C 1
ATOM 851 O O . ILE A 1 106 ? 12.650 2.051 -17.055 1.00 55.97 106 ILE A O 1
#